Protein AF-A0A1I0SWZ9-F1 (afdb_monomer)

Organism: NCBI:txid150248

Mean predicted aligned error: 11.14 Å

pLDDT: mean 72.82, std 13.6, range [39.88, 90.44]

Nearest PDB structures (foldseek):
  7x58-assembly1_A  TM=5.634E-01  e=7.440E+00  Homo sapiens
  7rhl-assembly1_D  TM=5.714E-01  e=6.910E+00  Homo sapiens

Solvent-accessible surface area (backbone atoms only — not comparable to full-atom values): 3457 Å² total; per-residue (Å²): 136,73,77,66,67,64,55,56,53,55,55,49,50,43,55,71,70,67,52,86,68,91,59,53,74,70,55,51,52,51,52,52,52,52,53,51,52,39,50,74,71,67,54,83,73,54,80,71,58,67,70,65,77,117

Foldseek 3Di:
DDPPVVLVVVVVVCVVVVNPDPDDPVRSVVVVVVVVVCVVVVNPDDPVVVVVPD

Radius of gyration: 12.53 Å; Cα contacts (8 Å, |Δi|>4): 9; chains: 1; bounding box: 26×38×24 Å

Sequence (54 aa):
MNRLAHHQGIHKFFTMLGLALYFSKPVMKHLVHIVDAMITKGFSGTLTDLHHGS

Secondary structure (DSSP, 8-state):
--HHHHHHHHHHHHHHTT------HHHHHHHHHHHHHHHHTT--S-HHHHTT--

Structure (mmCIF, N/CA/C/O backbone):
data_AF-A0A1I0SWZ9-F1
#
_entry.id   AF-A0A1I0SWZ9-F1
#
loop_
_atom_site.group_PDB
_atom_site.id
_atom_site.type_symbol
_atom_site.label_atom_id
_atom_site.label_alt_id
_atom_site.label_comp_id
_atom_site.label_asym_id
_atom_site.label_entity_id
_atom_site.label_seq_id
_atom_site.pdbx_PDB_ins_code
_atom_site.Cartn_x
_atom_site.Cartn_y
_atom_site.Cartn_z
_atom_site.occupancy
_atom_site.B_iso_or_equiv
_atom_site.auth_seq_id
_atom_site.auth_comp_id
_atom_site.auth_asym_id
_atom_site.auth_atom_id
_atom_site.pdbx_PDB_model_num
ATOM 1 N N . MET A 1 1 ? 2.410 20.567 0.409 1.00 39.88 1 MET A N 1
ATOM 2 C CA . MET A 1 1 ? 2.752 19.202 -0.063 1.00 39.88 1 MET A CA 1
ATOM 3 C C . MET A 1 1 ? 1.787 18.216 0.590 1.00 39.88 1 MET A C 1
ATOM 5 O O . MET A 1 1 ? 1.841 18.005 1.795 1.00 39.88 1 MET A O 1
ATOM 9 N N . ASN A 1 2 ? 0.815 17.722 -0.182 1.00 44.03 2 ASN A N 1
ATOM 10 C CA . ASN A 1 2 ? -0.422 17.104 0.311 1.00 44.03 2 ASN A CA 1
ATOM 11 C C . ASN A 1 2 ? -0.269 15.595 0.565 1.00 44.03 2 ASN A C 1
ATOM 13 O O . ASN A 1 2 ? -0.578 14.779 -0.299 1.00 44.03 2 ASN A O 1
ATOM 17 N N . ARG A 1 3 ? 0.141 15.212 1.782 1.00 52.09 3 ARG A N 1
ATOM 18 C CA . ARG A 1 3 ? 0.256 13.802 2.223 1.00 52.09 3 ARG A CA 1
ATOM 19 C C . ARG A 1 3 ? -1.087 13.040 2.248 1.00 52.09 3 ARG A C 1
ATOM 21 O O . ARG A 1 3 ? -1.101 11.819 2.345 1.00 52.09 3 ARG A O 1
ATOM 28 N N . LEU A 1 4 ? -2.209 13.758 2.149 1.00 50.84 4 LEU A N 1
ATOM 29 C CA . LEU A 1 4 ? -3.576 13.220 2.166 1.00 50.84 4 LEU A CA 1
ATOM 30 C C . LEU A 1 4 ? -4.014 12.589 0.834 1.00 50.84 4 LEU A C 1
ATOM 32 O O . LEU A 1 4 ? -4.755 11.609 0.849 1.00 50.84 4 LEU A O 1
ATOM 36 N N . ALA A 1 5 ? -3.530 13.094 -0.307 1.00 53.38 5 ALA A N 1
ATOM 37 C CA . ALA A 1 5 ? -3.982 12.638 -1.627 1.00 53.38 5 ALA A CA 1
ATOM 38 C C . ALA A 1 5 ? -3.519 11.206 -1.959 1.00 53.38 5 ALA A C 1
ATOM 40 O O . ALA A 1 5 ? -4.216 10.468 -2.650 1.00 53.38 5 ALA A O 1
ATOM 41 N N . HIS A 1 6 ? -2.377 10.778 -1.414 1.00 57.34 6 HIS A N 1
ATOM 42 C CA . HIS A 1 6 ? -1.816 9.453 -1.687 1.00 57.34 6 HIS A CA 1
ATOM 43 C C . HIS A 1 6 ? -2.515 8.329 -0.897 1.00 57.34 6 HIS A C 1
ATOM 45 O O . HIS A 1 6 ? -2.631 7.201 -1.367 1.00 57.34 6 HIS A O 1
ATOM 51 N N . HIS A 1 7 ? -3.060 8.642 0.283 1.00 57.41 7 HIS A N 1
ATOM 52 C CA . HIS A 1 7 ? -3.740 7.655 1.130 1.00 57.41 7 HIS A CA 1
ATOM 53 C C . HIS A 1 7 ? -5.115 7.244 0.580 1.00 57.41 7 HIS A C 1
ATOM 55 O O . HIS A 1 7 ? -5.546 6.109 0.771 1.00 57.41 7 H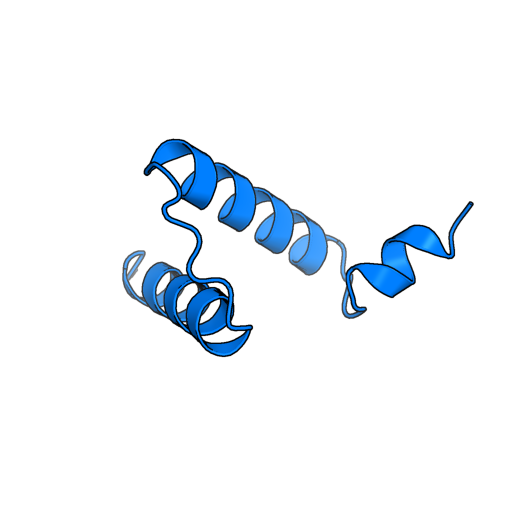IS A O 1
ATOM 61 N N . GLN A 1 8 ? -5.796 8.151 -0.129 1.00 63.94 8 GLN A N 1
ATOM 62 C CA . GLN A 1 8 ? -7.100 7.862 -0.732 1.00 63.94 8 GLN A CA 1
ATOM 63 C C . GLN A 1 8 ? -7.003 6.891 -1.914 1.00 63.94 8 GLN A C 1
ATOM 65 O O . GLN A 1 8 ? -7.913 6.084 -2.106 1.00 63.94 8 GLN A O 1
ATOM 70 N N . GLY A 1 9 ? -5.911 6.940 -2.685 1.00 70.19 9 GLY A N 1
ATOM 71 C CA . GLY A 1 9 ? -5.698 6.039 -3.821 1.00 70.19 9 GLY A CA 1
ATOM 72 C C . GLY A 1 9 ? -5.572 4.582 -3.383 1.00 70.19 9 GLY A C 1
ATOM 73 O O . GLY A 1 9 ? -6.250 3.710 -3.919 1.00 70.19 9 GLY A O 1
ATOM 74 N N . ILE A 1 10 ? -4.782 4.332 -2.338 1.00 67.81 10 ILE A N 1
ATOM 75 C CA . ILE A 1 10 ? -4.529 2.976 -1.836 1.00 67.81 10 ILE A CA 1
ATOM 76 C C . ILE A 1 10 ? -5.776 2.385 -1.168 1.00 67.81 10 ILE A C 1
ATOM 78 O O . ILE A 1 10 ? -6.095 1.215 -1.368 1.00 67.81 10 ILE A O 1
ATOM 82 N N . HIS A 1 11 ? -6.535 3.196 -0.427 1.00 65.19 11 HIS A N 1
ATOM 83 C CA . HIS A 1 11 ? -7.788 2.735 0.172 1.00 65.19 11 HIS A CA 1
ATOM 84 C C . HIS A 1 11 ? -8.803 2.308 -0.903 1.00 65.19 11 HIS A C 1
ATOM 86 O O . HIS A 1 11 ? -9.420 1.253 -0.783 1.00 65.19 11 HIS A O 1
ATOM 92 N N . LYS A 1 12 ? -8.922 3.086 -1.992 1.00 70.56 12 LYS A N 1
ATOM 93 C CA . LYS A 1 12 ? -9.754 2.733 -3.154 1.00 70.56 12 LYS A CA 1
ATOM 94 C C . LYS A 1 12 ? -9.254 1.479 -3.871 1.00 70.56 12 LYS A C 1
ATOM 96 O O . LYS A 1 12 ? -10.076 0.672 -4.288 1.00 70.56 12 LYS A O 1
ATOM 101 N N . PHE A 1 13 ? -7.940 1.304 -3.984 1.00 71.12 13 PHE A N 1
ATOM 102 C CA . PHE A 1 13 ? -7.325 0.129 -4.603 1.00 71.12 13 PHE A CA 1
ATOM 103 C C . PHE A 1 13 ? -7.692 -1.171 -3.869 1.00 71.12 13 PHE A C 1
ATOM 105 O O . PHE A 1 13 ? -8.153 -2.120 -4.497 1.00 71.12 13 PHE A O 1
ATOM 112 N N . PHE A 1 14 ? -7.597 -1.195 -2.535 1.00 67.69 14 PHE A N 1
ATOM 113 C CA . PHE A 1 14 ? -8.003 -2.367 -1.748 1.00 67.69 14 PHE A CA 1
ATOM 114 C C . PHE A 1 14 ? -9.512 -2.642 -1.819 1.00 67.69 14 PHE A C 1
ATOM 116 O O . PHE A 1 14 ? -9.911 -3.797 -1.961 1.00 67.69 14 PHE A O 1
ATOM 123 N N . THR A 1 15 ? -10.354 -1.602 -1.792 1.00 67.75 15 THR A N 1
ATOM 124 C CA . THR A 1 15 ? -11.805 -1.76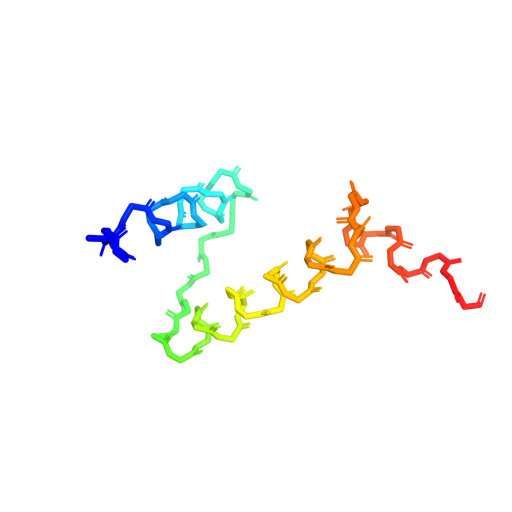2 -1.993 1.00 67.75 15 THR A CA 1
ATOM 125 C C . THR A 1 15 ? -12.134 -2.312 -3.386 1.00 67.75 15 THR A C 1
ATOM 127 O O . THR A 1 15 ? -12.987 -3.188 -3.503 1.00 67.75 15 THR A O 1
ATOM 130 N N . MET A 1 16 ? -11.448 -1.847 -4.435 1.00 69.56 16 MET A N 1
ATOM 131 C CA . MET A 1 16 ? -11.642 -2.316 -5.815 1.00 69.56 16 MET A CA 1
ATOM 132 C C . MET A 1 16 ? -11.251 -3.789 -5.997 1.00 69.56 16 MET A C 1
ATOM 134 O O . MET A 1 16 ? -11.883 -4.492 -6.778 1.00 69.56 16 MET A O 1
ATOM 138 N N . LEU A 1 17 ? -10.264 -4.276 -5.242 1.00 68.44 17 LEU A N 1
ATOM 139 C CA . LEU A 1 17 ? -9.864 -5.687 -5.226 1.00 68.44 17 LEU A CA 1
ATOM 140 C C . LEU A 1 17 ? -10.870 -6.611 -4.502 1.00 68.44 17 LEU A C 1
ATOM 142 O O . LEU A 1 17 ? -10.612 -7.805 -4.385 1.00 68.44 17 LEU A O 1
ATOM 146 N N . GLY A 1 18 ? -11.999 -6.093 -3.994 1.00 59.56 18 GLY A N 1
ATOM 147 C CA . GLY A 1 18 ? -13.006 -6.886 -3.270 1.00 59.56 18 GLY A CA 1
ATOM 148 C C . GLY A 1 18 ? -12.553 -7.333 -1.876 1.00 59.56 18 GLY A C 1
ATOM 149 O O . GLY A 1 18 ? -13.208 -8.140 -1.217 1.00 59.56 18 GLY A O 1
ATOM 150 N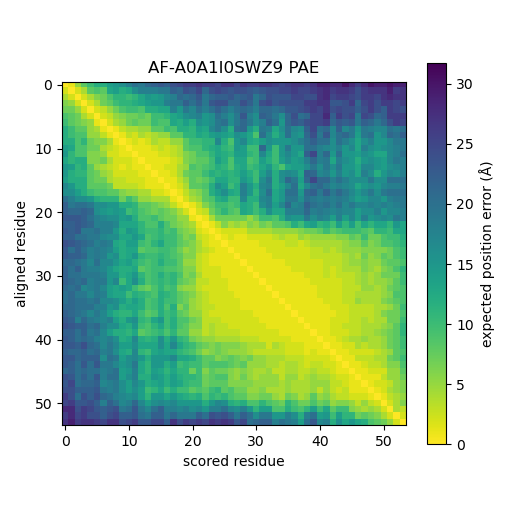 N . LEU A 1 19 ? -11.431 -6.793 -1.408 1.00 61.00 19 LEU A N 1
ATOM 151 C CA . LEU A 1 19 ? -10.849 -7.095 -0.116 1.00 61.00 19 LEU A CA 1
ATOM 152 C C . LEU A 1 19 ? -11.558 -6.246 0.947 1.00 61.00 19 LEU A C 1
ATOM 154 O O . LEU A 1 19 ? -11.080 -5.178 1.330 1.00 61.00 19 LEU A O 1
ATOM 158 N N . ALA A 1 20 ? -12.712 -6.712 1.435 1.00 56.47 20 ALA A N 1
ATOM 159 C CA . ALA A 1 20 ? -13.408 -6.149 2.602 1.00 56.47 20 ALA A CA 1
ATOM 160 C C . ALA A 1 20 ? -12.650 -6.472 3.906 1.00 56.47 20 ALA A C 1
ATOM 162 O O . ALA A 1 20 ? -13.186 -7.030 4.863 1.00 56.47 20 ALA A O 1
ATOM 163 N N . LEU A 1 21 ? -11.354 -6.180 3.919 1.00 61.62 21 LEU A N 1
ATOM 164 C CA . LEU A 1 21 ? -10.472 -6.494 5.022 1.00 61.62 21 LEU A CA 1
ATOM 165 C C . LEU A 1 21 ? -10.661 -5.403 6.076 1.00 61.62 21 LEU A C 1
ATOM 167 O O . LEU A 1 21 ? -10.277 -4.250 5.877 1.00 61.62 21 LEU A O 1
ATOM 171 N N . TYR A 1 22 ? -11.271 -5.770 7.205 1.00 60.75 22 TYR A N 1
ATOM 172 C CA . TYR A 1 22 ? -11.293 -4.953 8.421 1.00 60.75 22 TYR A CA 1
ATOM 173 C C . TYR A 1 22 ? -9.885 -4.915 9.022 1.00 60.75 22 TYR A C 1
ATOM 175 O O . TYR A 1 22 ? -9.580 -5.507 10.056 1.00 60.75 22 TYR A O 1
ATOM 183 N N . PHE A 1 23 ? -8.981 -4.240 8.326 1.00 66.12 23 PHE A N 1
ATOM 184 C CA . PHE A 1 23 ? -7.626 -4.055 8.785 1.00 66.12 23 PHE A CA 1
ATOM 185 C C . PHE A 1 23 ? -7.585 -2.940 9.811 1.00 66.12 23 PHE A C 1
ATOM 187 O O . PHE A 1 23 ? -8.046 -1.819 9.585 1.00 66.12 23 PHE A O 1
ATOM 194 N N . SER A 1 24 ? -6.988 -3.242 10.959 1.00 78.75 24 SER A N 1
ATOM 195 C CA . SER A 1 24 ? -6.653 -2.208 11.922 1.00 78.75 24 SER A CA 1
ATOM 196 C C . SER A 1 24 ? -5.735 -1.171 11.257 1.00 78.75 24 SER A C 1
ATOM 198 O O . SER A 1 24 ? -4.967 -1.477 10.340 1.00 78.75 24 SER A O 1
ATOM 200 N N . LYS A 1 25 ? -5.788 0.078 11.735 1.00 80.19 25 LYS A N 1
ATOM 201 C CA . LYS A 1 25 ? -4.916 1.171 11.265 1.00 80.19 25 LYS A CA 1
ATOM 202 C C . LYS A 1 25 ? -3.437 0.765 11.073 1.00 80.19 25 LYS A C 1
ATOM 204 O O . LYS A 1 25 ? -2.870 1.150 10.050 1.00 80.19 25 LYS A O 1
ATOM 209 N N . PRO A 1 26 ? -2.788 0.003 11.983 1.00 82.62 26 PRO A N 1
ATOM 210 C CA . PRO A 1 26 ? -1.406 -0.426 11.766 1.00 82.62 26 PRO A CA 1
ATOM 211 C C . PRO A 1 26 ? -1.242 -1.400 10.591 1.00 82.62 26 PRO A C 1
ATOM 213 O O . PRO A 1 26 ? -0.253 -1.293 9.870 1.00 82.62 26 PRO A O 1
ATOM 216 N N . VAL A 1 27 ? -2.203 -2.294 10.341 1.00 80.00 27 VAL A N 1
ATOM 217 C CA . VAL A 1 27 ? -2.122 -3.254 9.226 1.00 80.00 27 VAL A CA 1
ATOM 218 C C . VAL A 1 27 ? -2.203 -2.536 7.878 1.00 80.00 27 VAL A C 1
ATOM 220 O O . VAL A 1 27 ? -1.37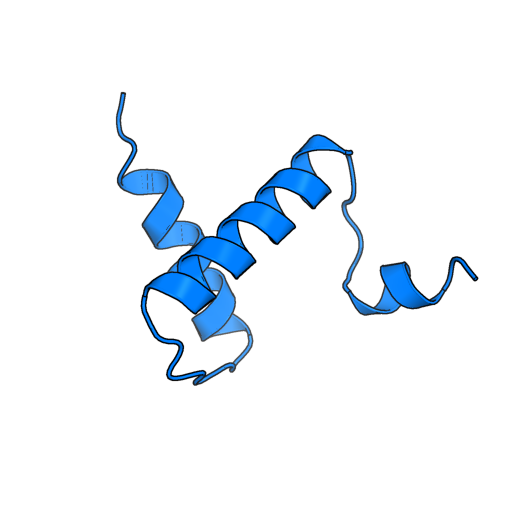4 -2.787 7.006 1.00 80.00 27 VAL A O 1
ATOM 223 N N . MET A 1 28 ? -3.100 -1.552 7.733 1.00 83.38 28 MET A N 1
ATOM 224 C CA . MET A 1 28 ? -3.145 -0.720 6.520 1.00 83.38 28 MET A CA 1
ATOM 225 C C . MET A 1 28 ? -1.842 0.052 6.299 1.00 83.38 28 MET A C 1
ATOM 227 O O . MET A 1 28 ? -1.350 0.125 5.175 1.00 83.38 28 MET A O 1
ATOM 231 N N . LYS A 1 29 ? -1.240 0.588 7.368 1.00 85.38 29 LYS A N 1
ATOM 232 C CA . LYS A 1 29 ? 0.049 1.288 7.280 1.00 85.38 29 LYS A CA 1
ATOM 233 C C . LYS A 1 29 ? 1.166 0.365 6.781 1.00 85.38 29 LYS A C 1
ATOM 235 O O . LYS A 1 29 ? 1.976 0.788 5.961 1.00 85.38 29 LYS A O 1
ATOM 240 N N . HIS A 1 30 ? 1.194 -0.884 7.241 1.00 85.31 30 HIS A N 1
ATOM 241 C CA . HIS A 1 30 ? 2.158 -1.872 6.760 1.00 85.31 30 HIS A CA 1
ATOM 242 C C . HIS A 1 30 ? 1.954 -2.213 5.284 1.00 85.31 30 HIS A C 1
ATOM 244 O O . HIS A 1 30 ? 2.924 -2.212 4.532 1.00 85.31 30 HIS A O 1
ATOM 250 N N . LEU A 1 31 ? 0.711 -2.433 4.853 1.00 84.94 31 LEU A N 1
ATOM 251 C CA . LEU A 1 31 ? 0.404 -2.723 3.451 1.00 84.94 31 LEU A CA 1
ATOM 252 C C . LEU A 1 31 ? 0.814 -1.580 2.520 1.00 84.94 31 LEU A C 1
ATOM 254 O O . LEU A 1 31 ? 1.431 -1.824 1.488 1.00 84.94 31 LEU A O 1
ATOM 258 N N . VAL A 1 32 ? 0.5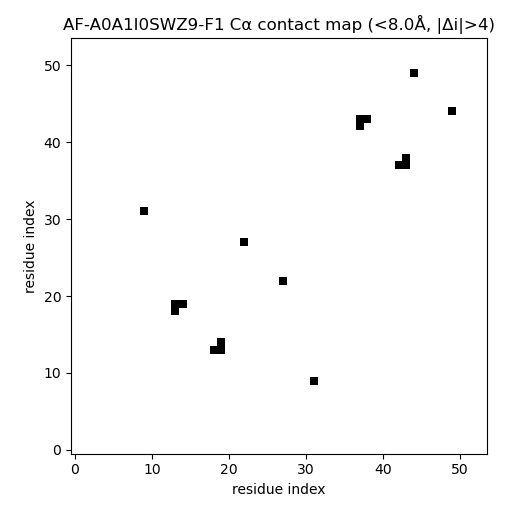37 -0.335 2.918 1.00 86.50 32 VAL A N 1
ATOM 259 C CA . VAL A 1 32 ? 0.978 0.860 2.183 1.00 86.50 32 VAL A CA 1
ATOM 260 C C . VAL A 1 32 ? 2.498 0.867 2.019 1.00 86.50 32 VAL A C 1
ATOM 262 O O . VAL A 1 32 ? 2.977 1.053 0.908 1.00 86.50 32 VAL A O 1
ATOM 265 N N . HIS A 1 33 ? 3.258 0.631 3.092 1.00 89.00 33 HIS A N 1
ATOM 266 C CA . HIS A 1 33 ? 4.723 0.620 3.017 1.00 89.00 33 HIS A CA 1
ATOM 267 C C . HIS A 1 33 ? 5.272 -0.517 2.144 1.00 89.00 33 HIS A C 1
ATOM 269 O O . HIS A 1 33 ? 6.281 -0.330 1.471 1.00 89.00 33 HIS A O 1
ATOM 275 N N . ILE A 1 34 ? 4.624 -1.686 2.139 1.00 87.44 34 ILE A N 1
ATOM 276 C CA . ILE A 1 34 ? 5.024 -2.809 1.281 1.00 87.44 34 ILE A CA 1
ATOM 277 C C . ILE A 1 34 ? 4.821 -2.442 -0.191 1.00 87.44 34 ILE A C 1
ATOM 279 O O . ILE A 1 34 ? 5.739 -2.596 -0.992 1.00 87.44 34 ILE A O 1
ATOM 283 N N . VAL A 1 35 ? 3.646 -1.910 -0.543 1.00 86.81 35 VAL A N 1
ATOM 284 C CA . VAL A 1 35 ? 3.348 -1.470 -1.916 1.00 86.81 35 VAL A CA 1
ATOM 285 C C . VAL A 1 35 ? 4.301 -0.360 -2.357 1.00 86.81 35 VAL A C 1
ATOM 287 O O . VAL A 1 35 ? 4.852 -0.433 -3.452 1.00 86.81 35 VAL A O 1
ATOM 290 N N . ASP A 1 36 ? 4.557 0.620 -1.492 1.00 88.88 36 ASP A N 1
ATOM 291 C CA . ASP A 1 36 ? 5.489 1.720 -1.761 1.00 88.88 36 ASP A CA 1
ATOM 292 C C . ASP A 1 36 ? 6.920 1.217 -2.020 1.00 88.88 36 ASP A C 1
ATOM 294 O O . ASP A 1 36 ? 7.565 1.621 -2.991 1.00 88.88 36 ASP A O 1
ATOM 298 N N . ALA A 1 37 ? 7.399 0.259 -1.218 1.00 90.44 37 ALA A N 1
ATOM 299 C CA . ALA A 1 37 ? 8.705 -0.363 -1.416 1.00 90.44 37 ALA A CA 1
ATOM 300 C C . ALA A 1 37 ? 8.785 -1.147 -2.736 1.00 90.44 37 ALA A C 1
ATOM 302 O O . ALA A 1 37 ? 9.791 -1.049 -3.439 1.00 90.44 37 ALA A O 1
ATOM 303 N N . MET A 1 38 ? 7.734 -1.892 -3.097 1.00 87.94 38 MET A N 1
ATOM 304 C CA . MET A 1 38 ? 7.674 -2.632 -4.364 1.00 87.94 38 MET A CA 1
ATOM 305 C C . MET A 1 38 ? 7.731 -1.686 -5.570 1.00 87.94 38 MET A C 1
ATOM 307 O O . MET A 1 38 ? 8.561 -1.881 -6.460 1.00 87.94 38 MET A O 1
ATOM 311 N N . ILE A 1 39 ? 6.923 -0.621 -5.566 1.00 87.25 39 ILE A N 1
ATOM 312 C CA . ILE A 1 39 ? 6.904 0.381 -6.644 1.00 87.25 39 ILE A CA 1
ATOM 313 C C . ILE A 1 39 ? 8.255 1.097 -6.741 1.00 87.25 39 ILE A C 1
ATOM 315 O O . ILE A 1 39 ? 8.806 1.231 -7.832 1.00 87.25 39 ILE A O 1
ATOM 319 N N . THR A 1 40 ? 8.838 1.495 -5.606 1.00 90.25 40 THR A N 1
ATOM 320 C CA . THR A 1 40 ? 10.159 2.154 -5.561 1.00 90.25 40 THR A CA 1
ATOM 321 C C . THR A 1 40 ? 11.269 1.270 -6.134 1.00 90.25 40 THR A C 1
ATOM 323 O O . THR A 1 40 ? 12.240 1.769 -6.700 1.00 90.25 40 THR A O 1
ATOM 326 N N . LYS A 1 41 ? 11.133 -0.054 -6.018 1.00 89.75 41 LYS A N 1
ATOM 327 C CA . LYS A 1 41 ? 12.067 -1.036 -6.585 1.00 89.75 41 LYS A CA 1
ATOM 328 C C . LYS A 1 41 ? 11.779 -1.376 -8.053 1.00 89.75 41 LYS A C 1
ATOM 330 O O . LYS A 1 41 ? 12.477 -2.215 -8.613 1.00 89.75 41 LYS A O 1
ATOM 335 N N . GLY A 1 42 ? 10.794 -0.729 -8.677 1.00 89.25 42 GLY A N 1
ATOM 336 C CA . GLY A 1 42 ? 10.432 -0.935 -10.081 1.00 89.25 42 GLY A CA 1
ATOM 337 C C . GLY 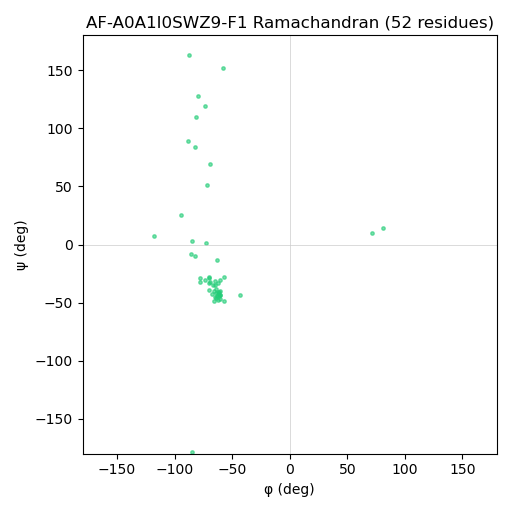A 1 42 ? 9.559 -2.165 -10.329 1.00 89.25 42 GLY A C 1
ATOM 338 O O . GLY A 1 42 ? 9.409 -2.582 -11.476 1.00 89.25 42 GLY A O 1
ATOM 339 N N . PHE A 1 43 ? 8.979 -2.761 -9.284 1.00 86.31 43 PHE A N 1
ATOM 340 C CA . PHE A 1 43 ? 8.056 -3.876 -9.451 1.00 86.31 43 PHE A CA 1
ATOM 341 C C . PHE A 1 43 ? 6.718 -3.371 -9.999 1.00 86.31 43 PHE A C 1
ATOM 343 O O . PHE A 1 43 ? 6.034 -2.572 -9.362 1.00 86.31 43 PHE A O 1
ATOM 350 N N . SER A 1 44 ? 6.348 -3.859 -11.182 1.00 87.25 44 SER A N 1
ATOM 351 C CA . SER A 1 44 ? 5.082 -3.539 -11.859 1.00 87.25 44 SER A CA 1
ATOM 352 C C . SER A 1 44 ? 4.188 -4.773 -12.061 1.00 87.25 44 SER A C 1
ATOM 354 O O . SER A 1 44 ? 3.181 -4.691 -12.764 1.00 87.25 44 SER A O 1
ATOM 356 N N . GLY A 1 45 ? 4.579 -5.917 -11.490 1.00 85.00 45 GLY A N 1
ATOM 357 C CA . GLY A 1 45 ? 3.852 -7.179 -11.593 1.00 85.00 45 GLY A CA 1
ATOM 358 C C . GLY A 1 45 ? 2.732 -7.314 -10.563 1.00 85.00 45 GLY A C 1
ATOM 359 O O . GLY A 1 45 ? 2.478 -6.440 -9.732 1.00 85.00 45 GLY A O 1
ATOM 360 N N . THR A 1 46 ? 2.063 -8.452 -10.608 1.00 85.19 46 THR A N 1
ATOM 361 C CA . THR A 1 46 ? 1.072 -8.881 -9.625 1.00 85.19 46 THR A CA 1
ATOM 362 C C . THR A 1 46 ? 1.737 -9.615 -8.461 1.00 85.19 46 THR A C 1
ATOM 364 O O . THR A 1 46 ? 2.862 -10.098 -8.564 1.00 85.19 46 THR A O 1
ATOM 367 N N . LEU A 1 47 ? 1.028 -9.769 -7.337 1.00 75.56 47 LEU A N 1
ATOM 368 C CA . LEU A 1 47 ? 1.513 -10.596 -6.220 1.00 75.56 47 LEU A CA 1
ATOM 369 C C . LEU A 1 47 ? 1.811 -12.045 -6.643 1.00 75.56 47 LEU A C 1
ATOM 371 O O . LEU A 1 47 ? 2.670 -12.687 -6.050 1.00 75.56 47 LEU A O 1
ATOM 375 N N . THR A 1 48 ? 1.132 -12.553 -7.672 1.00 78.00 48 THR A N 1
ATOM 376 C CA . THR A 1 48 ? 1.388 -13.887 -8.223 1.00 78.00 48 THR A CA 1
ATOM 377 C C . THR A 1 48 ? 2.739 -13.957 -8.939 1.00 78.00 48 THR A C 1
ATOM 379 O O . THR A 1 48 ? 3.413 -14.980 -8.854 1.00 78.00 48 THR A O 1
ATOM 382 N N . ASP A 1 49 ? 3.185 -12.862 -9.560 1.00 80.00 49 ASP A N 1
ATOM 383 C CA . ASP A 1 49 ? 4.496 -12.782 -10.222 1.00 80.00 49 ASP A CA 1
ATOM 384 C C . ASP A 1 49 ? 5.652 -12.779 -9.213 1.00 80.00 49 ASP A C 1
ATOM 386 O O . ASP A 1 49 ? 6.732 -13.291 -9.502 1.00 80.00 49 ASP A O 1
ATOM 390 N N . LEU A 1 50 ? 5.417 -12.279 -7.993 1.00 75.69 50 LEU A N 1
ATOM 391 C CA . LEU A 1 50 ? 6.390 -12.347 -6.895 1.00 75.69 50 LEU A CA 1
ATOM 392 C C . LEU A 1 50 ? 6.717 -13.800 -6.510 1.00 75.69 50 LEU A C 1
ATOM 394 O O . LEU A 1 50 ? 7.841 -14.101 -6.118 1.00 75.69 50 LEU A O 1
ATOM 398 N N . HIS A 1 51 ? 5.742 -14.702 -6.633 1.00 71.81 51 HIS A N 1
ATOM 399 C CA . HIS A 1 51 ? 5.885 -16.113 -6.272 1.00 71.81 51 HIS A CA 1
ATOM 400 C C . HIS A 1 51 ? 6.565 -16.954 -7.370 1.00 71.81 51 HIS A C 1
ATOM 402 O O . HIS A 1 51 ? 6.918 -18.104 -7.127 1.00 71.81 51 HIS A O 1
ATOM 408 N N . HIS A 1 52 ? 6.764 -16.399 -8.571 1.00 61.69 52 HIS A N 1
ATOM 409 C CA . HIS A 1 52 ? 7.390 -17.103 -9.699 1.00 61.69 52 HIS A CA 1
ATOM 410 C C . HIS A 1 52 ? 8.930 -17.016 -9.690 1.00 61.69 52 HIS A C 1
ATOM 412 O O . HIS A 1 52 ? 9.585 -17.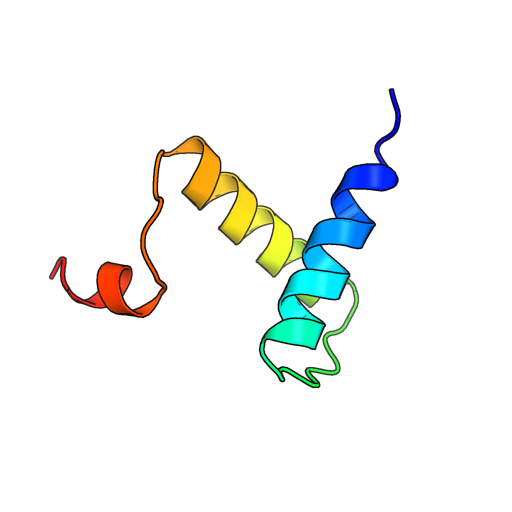659 -10.499 1.00 61.69 52 HIS A O 1
ATOM 418 N N . GLY A 1 53 ? 9.518 -16.212 -8.797 1.00 58.72 53 GLY A N 1
ATOM 419 C CA . GLY A 1 53 ? 10.962 -15.957 -8.729 1.00 58.72 53 GLY A CA 1
ATOM 420 C C . GLY A 1 53 ? 11.752 -16.838 -7.753 1.00 58.72 53 GLY A C 1
ATOM 421 O O . GLY A 1 53 ? 12.776 -16.369 -7.257 1.00 58.72 53 GLY A O 1
ATOM 422 N N . SER A 1 54 ? 11.272 -18.049 -7.434 1.00 50.44 54 SER A N 1
ATOM 423 C CA . SER A 1 54 ? 12.011 -19.041 -6.629 1.00 50.44 54 SER A CA 1
ATOM 424 C C . SER A 1 54 ? 12.678 -20.103 -7.488 1.00 50.44 54 SER A C 1
ATOM 426 O O . SER A 1 54 ? 12.118 -20.453 -8.547 1.00 50.44 54 SER A O 1
#

=== Feature glossary ===
The features interleaved in this record are:

— What the protein is —

Sequence gives the chain of amino acids in standard one-letter code (A=alanine, C=cysteine, …, Y=tyrosine), read N→C. It is the only feature that is directly encoded by the gene; all structural features are derived from the folded form of this sequence.

Database cross-references. InterPro integrates a dozen domain/family signature databases into unified entries with residue-range hits. GO terms attach function/process/location labels with evidence codes. CATH codes position the fold in a four-level structural taxonomy. Organism is the NCBI-taxonomy species name.

— Where its atoms are —

Atomic coordinates in PDBx/mmCIF format — the same representation the Protein Data Bank distributes. Each line of the _atom_site loop places one backbone atom in Cartesian space (units: ångströms, origin: arbitrary).

The six renders are orthographic views along the three Cartesian axes in both directions. Representation (cartoon, sticks, or surface) and color schem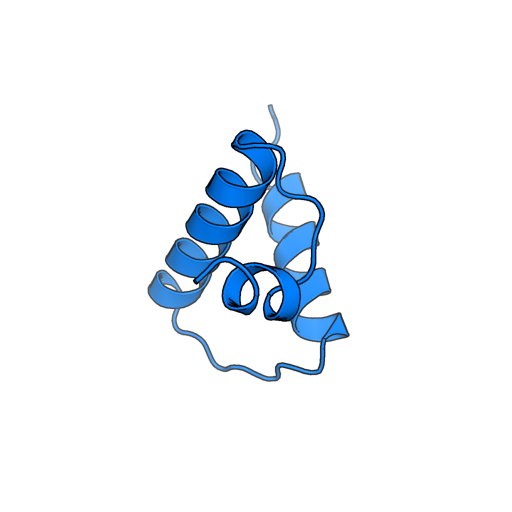e (sequence-rainbow or by-chain) vary across proteins so the training set covers all the common visualization conventions.

— Local backbone conformation —

Eight-state secondary structure (DSSP): H is the canonical α-helix, G the tighter 3₁₀-helix, I the wider π-helix; E/B are β-structure, T and S are turns and bends, and '-' is everything else. DSSP derives these from the pattern of main-chain N–H···O=C hydrogen bonds, not from the sequence.

P-SEA three-state annotation labels each residue as helix, strand, or coil based purely on the geometry of the Cα trace. It serves as a fallback when the full backbone (and thus DSSP) is unavailable.

The φ/ψ torsion pair specifies the backbone conformation at each residue. φ rotates about the N–Cα bond, ψ about the Cα–C bond. Steric clashes forbid most of the (φ, ψ) plane — the allowed regions (α-helix basin, β-sheet basin, left-handed helix) are the Ramachandran-allowed regions.

— Global shape and packing —

The geometric summary reports three shape descriptors. Rg (radius of gyration) measures how spread out the Cα atoms are about their centre of mass; compact globular proteins have small Rg, elongated or unfolded ones large. Cα contacts (<8 Å, |i−j|>4) count long-range residue pairs in spatial proximity — high for tightly packed folds, near zero for rods or random coil. The bounding-box extents give the protein's footprint along x, y, z in Å.

Solvent-accessible surface area (SASA) is the area in Å² traced out by the centre of a 1.4 Å probe sphere (a water molecule) rolled over the protein's van der Waals surface (Shrake–Rupley / Lee–Richards construction). Buried residues have near-zero SASA; fully exposed residues can exceed 200 Å². The total SASA scales roughly with the number of surface residues.

The contact map is a binary N×N matrix image: pixel (i, j) is dark where Cα_i and Cα_j are within 8 Å and |i−j|>4. Because the |i−j|>4 filter removes local helical contacts, off-diagonal stripes parallel to the main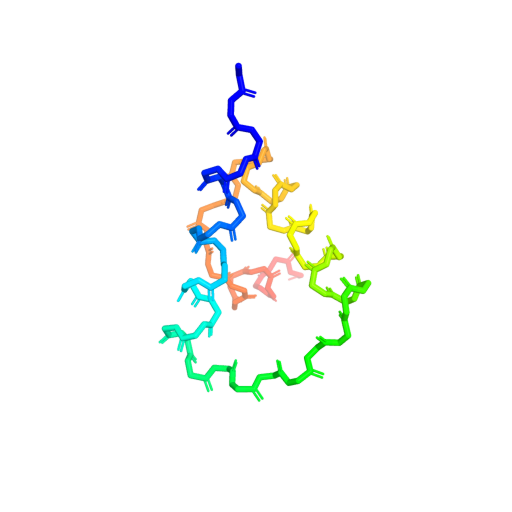 diagonal indicate parallel β-sheets; stripes perpendicular to it indicate antiparallel β-sheets. The Ramachandran plot scatters every residue's (φ, ψ) pair against the sterically allowed regions. The PAE heatmap renders the predicted-aligned-error matrix.

— Structural neighborhood —

3Di is Foldseek's structural alphabet. Each residue is assigned one of twenty discrete states based on how its Cα sits relative to its spatial (not sequential) neighbors. Aligning 3Di strings finds structural homologs roughly as well as full 3D superposition, but orders of magnitude faster.

Nearest PDB neighbors are the top structural matches found by Foldseek when searching this structure against the entire Protein Data Bank. Each hit reports a TM-score (0 to 1; >0.5 almost always implies the same fold) and an E-value. These are *structural* homologs — they may share no detectable sequence similarity.

— Confidence and disorder —

For AlphaFold models, the B-factor field carries pLDDT — the model's own estimate of local accuracy on a 0–100 scale. Regions with pLDDT<50 should be treated as essentially unmodeled; they often correspond to intrinsically disordered segments.

Crystallographic B-factors measure how much each atom's electron density is smeared out, in Å². They rise in mobile loops and surface residues and fall in the buried interior. In AlphaFold models this column is repurposed to hold pLDDT instead.

Predicted aligned error is AlphaFold's pairwise confidence. Unlike pLDDT (per-residue), PAE is per-residue-pair and captures whether two parts of the structure are correctly placed relative to each other. Units are ångströms of expected positional error.